Protein AF-A0A0A8K472-F1 (afdb_monomer_lite)

Radius of gyration: 15.17 Å; chains: 1; bounding box: 36×48×30 Å

Secondary structure (DSSP, 8-state):
--------------PPPHHHHHHTHHHHHHH-TTS-SS-HHHHHHHHHHGGGS-HHHHHHHHHTTSS-HHHHHHHH-----

Foldseek 3Di:
DDDDDDDDDPPPQPQDDVQLCVQQVVVCVVFPVVAPSSRSVSLVSCLVCLLVGDPSSVVSCCVRVVAPPCRSCPRNVDDDD

Sequence (81 aa):
MFGATLAAFASSAMAYSSTVQGACRNDYKRFCSAHAIDDPGLRFCMDKAGKSLSRSCVVALINSGEVTKTRATQRWGHSFE

Structure (mmCIF, N/CA/C/O backbone):
data_AF-A0A0A8K472-F1
#
_entry.id   AF-A0A0A8K472-F1
#
loop_
_atom_site.group_PDB
_atom_site.id
_atom_site.type_symbol
_atom_site.label_atom_id
_atom_site.label_alt_id
_atom_site.label_comp_id
_atom_site.label_asym_id
_atom_site.label_entity_id
_atom_site.label_seq_id
_atom_site.pdbx_PDB_ins_code
_atom_site.Cartn_x
_atom_site.Cartn_y
_atom_site.Cartn_z
_atom_site.occupancy
_atom_site.B_iso_or_equiv
_atom_site.auth_seq_id
_atom_site.auth_comp_id
_atom_site.auth_asym_id
_atom_site.auth_atom_id
_atom_site.pdbx_PDB_model_num
ATOM 1 N N . MET A 1 1 ? 24.525 35.584 -9.966 1.00 44.25 1 MET A N 1
ATOM 2 C CA . MET A 1 1 ? 24.640 34.153 -10.322 1.00 44.25 1 MET A CA 1
ATOM 3 C C . MET A 1 1 ? 23.740 33.371 -9.380 1.00 44.25 1 MET A C 1
ATOM 5 O O . MET A 1 1 ? 24.018 33.381 -8.191 1.00 44.25 1 MET A O 1
ATOM 9 N N . PHE A 1 2 ? 22.660 32.761 -9.870 1.00 50.22 2 PHE A N 1
ATOM 10 C CA . PHE A 1 2 ? 21.789 31.904 -9.056 1.00 50.22 2 PHE A CA 1
ATOM 11 C C . PHE A 1 2 ? 21.965 30.456 -9.517 1.00 50.22 2 PHE A C 1
ATOM 13 O O . PHE A 1 2 ? 21.475 30.076 -10.576 1.00 50.22 2 PHE A O 1
ATOM 20 N N . GLY A 1 3 ? 22.731 29.675 -8.753 1.00 52.91 3 GLY A N 1
ATOM 21 C CA . GLY A 1 3 ? 22.926 28.252 -9.018 1.00 52.91 3 GLY A CA 1
ATOM 22 C C . GLY A 1 3 ? 21.709 27.459 -8.553 1.00 52.91 3 GLY A C 1
ATOM 23 O O . GLY A 1 3 ? 21.456 27.380 -7.354 1.00 52.91 3 GLY A O 1
ATOM 24 N N . ALA A 1 4 ? 20.959 26.881 -9.489 1.00 58.38 4 ALA A N 1
ATOM 25 C CA . ALA A 1 4 ? 19.826 26.020 -9.173 1.00 58.38 4 ALA A CA 1
ATOM 26 C C . ALA A 1 4 ? 20.323 24.623 -8.759 1.00 58.38 4 ALA A C 1
ATOM 28 O O . ALA A 1 4 ? 20.646 23.787 -9.603 1.00 58.38 4 ALA A O 1
ATOM 29 N N . THR A 1 5 ? 20.396 24.366 -7.454 1.00 60.66 5 THR A N 1
ATOM 30 C CA . THR A 1 5 ? 20.685 23.039 -6.900 1.00 60.66 5 THR A CA 1
ATOM 31 C C . THR A 1 5 ? 19.482 22.115 -7.084 1.00 60.66 5 THR A C 1
ATOM 33 O O . THR A 1 5 ? 18.506 22.165 -6.336 1.00 60.66 5 THR A O 1
ATOM 36 N N . LEU A 1 6 ? 19.548 21.251 -8.098 1.00 59.09 6 LEU A N 1
ATOM 37 C CA . LEU A 1 6 ? 18.506 20.267 -8.379 1.00 59.09 6 LEU A CA 1
ATOM 38 C C . LEU A 1 6 ? 18.589 19.108 -7.369 1.00 59.09 6 LEU A C 1
ATOM 40 O O . LEU A 1 6 ? 19.356 18.162 -7.546 1.00 59.09 6 LEU A O 1
ATOM 44 N N . ALA A 1 7 ? 17.813 19.188 -6.287 1.00 55.19 7 ALA A N 1
ATOM 45 C CA . ALA A 1 7 ? 17.720 18.118 -5.299 1.00 55.19 7 ALA A CA 1
ATOM 46 C C . ALA A 1 7 ? 16.993 16.900 -5.898 1.00 55.19 7 ALA A C 1
ATOM 48 O O . ALA A 1 7 ? 15.768 16.889 -6.030 1.00 55.19 7 ALA A O 1
ATOM 49 N N . ALA A 1 8 ? 17.751 15.868 -6.270 1.00 52.53 8 ALA A N 1
ATOM 50 C CA . ALA A 1 8 ? 17.191 14.609 -6.739 1.00 52.53 8 ALA A CA 1
ATOM 51 C C . ALA A 1 8 ? 16.538 13.856 -5.567 1.00 52.53 8 ALA A C 1
ATOM 53 O O . ALA A 1 8 ? 17.224 13.303 -4.707 1.00 52.53 8 ALA A O 1
ATOM 54 N N . PHE A 1 9 ? 15.205 13.818 -5.540 1.00 51.34 9 PHE A N 1
ATOM 55 C CA . PHE A 1 9 ? 14.461 12.971 -4.612 1.00 51.34 9 PHE A CA 1
ATOM 56 C C . PHE A 1 9 ? 14.675 11.503 -4.991 1.00 51.34 9 PHE A C 1
ATOM 58 O O . PHE A 1 9 ? 14.040 10.982 -5.908 1.00 51.34 9 PHE A O 1
ATOM 65 N N . ALA A 1 10 ? 15.587 10.836 -4.284 1.00 46.44 10 ALA A N 1
ATOM 66 C CA . ALA A 1 10 ? 15.788 9.403 -4.411 1.00 46.44 10 ALA A CA 1
ATOM 67 C C . ALA A 1 10 ? 14.541 8.668 -3.896 1.00 46.44 10 ALA A C 1
ATOM 69 O O . ALA A 1 10 ? 14.370 8.468 -2.693 1.00 46.44 10 ALA A O 1
ATOM 70 N N . SER A 1 11 ? 13.665 8.265 -4.817 1.00 48.47 11 SER A N 1
ATOM 71 C CA . SER A 1 11 ? 12.572 7.339 -4.533 1.00 48.47 11 SER A CA 1
ATOM 72 C C . SER A 1 11 ? 13.170 5.989 -4.152 1.00 48.47 11 SER A C 1
ATOM 74 O O . SER A 1 11 ? 13.513 5.192 -5.025 1.00 48.47 11 SER A O 1
ATOM 76 N N . SER A 1 12 ? 13.325 5.733 -2.852 1.00 45.25 12 SER A N 1
ATOM 77 C CA . SER A 1 12 ? 13.772 4.440 -2.345 1.00 45.25 12 SER A CA 1
ATOM 78 C C . SER A 1 12 ? 12.757 3.368 -2.742 1.00 45.25 12 SER A C 1
ATOM 80 O O . SER A 1 12 ? 11.667 3.258 -2.176 1.00 45.25 12 SER A O 1
ATOM 82 N N . ALA A 1 13 ? 13.119 2.586 -3.760 1.00 51.56 13 ALA A N 1
ATOM 83 C CA . ALA A 1 13 ? 12.355 1.453 -4.264 1.00 51.56 13 ALA A CA 1
ATOM 84 C C . ALA A 1 13 ? 12.408 0.294 -3.254 1.00 51.56 13 ALA A C 1
ATOM 86 O O . ALA A 1 13 ? 13.060 -0.725 -3.466 1.00 51.56 13 ALA A O 1
ATOM 87 N N . MET A 1 14 ? 11.738 0.481 -2.119 1.00 58.59 14 MET A N 1
ATOM 88 C CA . MET A 1 14 ? 11.540 -0.546 -1.105 1.00 58.59 14 MET A CA 1
ATOM 89 C C . MET A 1 14 ? 10.558 -1.574 -1.675 1.00 58.59 14 MET A C 1
ATOM 91 O O . MET A 1 14 ? 9.345 -1.347 -1.678 1.00 58.59 14 MET A O 1
ATOM 95 N N . ALA A 1 15 ? 11.082 -2.672 -2.219 1.00 68.25 15 ALA A N 1
ATOM 96 C CA . ALA A 1 15 ? 10.268 -3.805 -2.640 1.00 68.25 15 ALA A CA 1
ATOM 97 C C . ALA A 1 15 ? 9.480 -4.351 -1.439 1.00 68.25 15 ALA A C 1
ATOM 99 O O . ALA A 1 15 ? 9.983 -4.382 -0.313 1.00 68.25 15 ALA A O 1
ATOM 100 N N . TYR A 1 16 ? 8.240 -4.779 -1.674 1.00 77.50 16 TYR A N 1
ATOM 101 C CA . TYR A 1 16 ? 7.407 -5.324 -0.608 1.00 77.50 16 TYR A CA 1
ATOM 102 C C . TYR A 1 16 ? 8.037 -6.581 -0.006 1.00 77.50 16 TYR A C 1
ATOM 104 O O . TYR A 1 16 ? 8.444 -7.482 -0.738 1.00 77.50 16 TYR A O 1
ATOM 112 N N . SER A 1 17 ? 8.047 -6.680 1.327 1.00 80.62 17 SER A N 1
ATOM 113 C CA . SER A 1 17 ? 8.472 -7.897 2.031 1.00 80.62 17 SER A CA 1
ATOM 114 C C . SER A 1 17 ? 7.671 -9.120 1.566 1.00 80.62 17 SER A C 1
ATOM 116 O O . SER A 1 17 ? 6.464 -9.020 1.330 1.00 80.62 17 SER A O 1
ATOM 118 N N . SER A 1 18 ? 8.311 -10.289 1.474 1.00 81.62 18 SER A N 1
ATOM 119 C CA . SER A 1 18 ? 7.714 -11.536 0.962 1.00 81.62 18 SER A CA 1
ATOM 120 C C . SER A 1 18 ? 6.398 -11.924 1.655 1.00 81.62 18 SER A C 1
ATOM 122 O O . SER A 1 18 ? 5.484 -12.439 1.009 1.00 81.62 18 SER A O 1
ATOM 124 N N . THR A 1 19 ? 6.239 -11.594 2.941 1.00 83.50 19 THR A N 1
ATOM 125 C CA . THR A 1 19 ? 4.978 -11.740 3.690 1.00 83.50 19 THR A CA 1
ATOM 126 C C . THR A 1 19 ? 3.835 -10.925 3.073 1.00 83.50 19 THR A C 1
ATOM 128 O O . THR A 1 19 ? 2.723 -11.430 2.914 1.00 83.50 19 THR A O 1
ATOM 131 N N . VAL A 1 20 ? 4.105 -9.675 2.681 1.00 85.25 20 VAL A N 1
ATOM 132 C CA . VAL A 1 20 ? 3.146 -8.792 1.997 1.00 85.25 20 VAL A CA 1
ATOM 133 C C . VAL A 1 20 ? 2.875 -9.306 0.590 1.00 85.25 20 VAL A C 1
ATOM 135 O O . VAL A 1 20 ? 1.714 -9.411 0.205 1.00 85.25 20 VAL A O 1
ATOM 138 N N . GLN A 1 21 ? 3.919 -9.697 -0.150 1.00 83.81 21 GLN A N 1
ATOM 139 C CA . GLN A 1 21 ? 3.777 -10.281 -1.489 1.00 83.81 21 GLN A CA 1
ATOM 140 C C . GLN A 1 21 ? 2.851 -11.510 -1.472 1.00 83.81 21 GLN A C 1
ATOM 142 O O . GLN A 1 21 ? 1.994 -11.658 -2.343 1.00 83.81 21 GLN A O 1
ATOM 147 N N . GLY A 1 22 ? 2.982 -12.371 -0.456 1.00 85.75 22 GLY A N 1
ATOM 148 C CA . GLY A 1 22 ? 2.125 -13.536 -0.240 1.00 85.75 22 GLY A CA 1
ATOM 149 C C . GLY A 1 22 ? 0.682 -13.170 0.118 1.00 85.75 22 GLY A C 1
ATOM 150 O O . GLY A 1 22 ? -0.245 -13.653 -0.535 1.00 85.75 22 GLY A O 1
ATOM 151 N N . ALA A 1 23 ? 0.485 -12.301 1.115 1.00 89.31 23 ALA A N 1
ATOM 152 C CA . ALA A 1 23 ? -0.840 -11.897 1.596 1.00 89.31 23 ALA A CA 1
ATOM 153 C C . ALA A 1 23 ? -1.640 -11.100 0.551 1.00 89.31 23 ALA A C 1
ATOM 155 O O . ALA A 1 23 ? -2.818 -11.371 0.329 1.00 89.31 23 ALA A O 1
ATOM 156 N N . CYS A 1 24 ? -0.988 -10.158 -0.131 1.00 89.88 24 CYS A N 1
ATOM 157 C CA . CYS A 1 24 ? -1.581 -9.319 -1.168 1.00 89.88 24 CYS A CA 1
ATOM 158 C C . CYS A 1 24 ? -1.607 -9.982 -2.552 1.00 89.88 24 CYS A C 1
ATOM 160 O O . CYS A 1 24 ? -2.067 -9.356 -3.501 1.00 89.88 24 CYS A O 1
ATOM 162 N N . ARG A 1 25 ? -1.145 -11.233 -2.722 1.00 88.69 25 ARG A N 1
ATOM 163 C CA . ARG A 1 25 ? -1.004 -11.872 -4.049 1.00 88.69 25 ARG A CA 1
ATOM 164 C C . ARG A 1 25 ? -2.299 -11.889 -4.866 1.00 88.69 25 ARG A C 1
ATOM 166 O O . ARG A 1 25 ? -2.253 -11.803 -6.092 1.00 88.69 25 ARG A O 1
ATOM 173 N N . ASN A 1 26 ? -3.447 -12.028 -4.205 1.00 89.62 26 ASN A N 1
ATOM 174 C CA . ASN A 1 26 ? -4.749 -12.032 -4.869 1.00 89.62 26 ASN A CA 1
ATOM 175 C C . ASN A 1 26 ? -5.177 -10.619 -5.298 1.00 89.62 26 ASN A C 1
ATOM 177 O O . ASN A 1 26 ? -5.596 -10.424 -6.436 1.00 89.62 26 ASN A O 1
ATOM 181 N N . ASP A 1 27 ? -5.018 -9.631 -4.417 1.00 90.56 27 ASP A N 1
ATOM 182 C CA . ASP A 1 27 ? -5.312 -8.224 -4.705 1.00 90.56 27 ASP A CA 1
ATOM 183 C C . ASP A 1 27 ? -4.369 -7.662 -5.778 1.00 90.56 27 ASP A C 1
ATOM 185 O O . ASP A 1 27 ? -4.822 -7.018 -6.722 1.00 90.56 27 ASP A O 1
ATOM 189 N N . TYR A 1 28 ? -3.078 -8.003 -5.708 1.00 87.31 28 TYR A N 1
ATOM 190 C CA . TYR A 1 28 ? -2.085 -7.773 -6.757 1.00 87.31 28 TYR A CA 1
ATOM 191 C C . TYR A 1 28 ? -2.607 -8.264 -8.110 1.00 87.31 28 TYR A C 1
ATOM 193 O O . TYR A 1 28 ? -2.726 -7.478 -9.044 1.00 87.31 28 TYR A O 1
ATOM 201 N N . LYS A 1 29 ? -2.996 -9.544 -8.213 1.00 88.50 29 LYS A N 1
ATOM 202 C CA . LYS A 1 29 ? -3.469 -10.134 -9.478 1.00 88.50 29 LYS A CA 1
ATOM 203 C C . LYS A 1 29 ? -4.783 -9.529 -9.984 1.00 88.50 29 LYS A C 1
ATOM 205 O O . LYS A 1 29 ? -5.062 -9.646 -11.173 1.00 88.50 29 LYS A O 1
ATOM 210 N N . ARG A 1 30 ? -5.581 -8.907 -9.111 1.00 90.69 30 ARG A N 1
ATOM 211 C CA . ARG A 1 30 ? -6.860 -8.268 -9.460 1.00 90.69 30 ARG A CA 1
ATOM 212 C C . ARG A 1 30 ? -6.722 -6.810 -9.888 1.00 90.69 30 ARG A C 1
ATOM 214 O O . ARG A 1 30 ? -7.372 -6.413 -10.847 1.00 90.69 30 ARG A O 1
ATOM 221 N N . PHE A 1 31 ? -5.918 -6.024 -9.177 1.00 90.06 31 PHE A N 1
ATOM 222 C CA . PHE A 1 31 ? -5.854 -4.568 -9.355 1.00 90.06 31 PHE A CA 1
ATOM 223 C C . PHE A 1 31 ? -4.563 -4.089 -10.024 1.00 90.06 31 PHE A C 1
ATOM 225 O O . PHE A 1 31 ? -4.565 -3.045 -10.667 1.00 90.06 31 PHE A O 1
ATOM 232 N N . CYS A 1 32 ? -3.469 -4.840 -9.873 1.00 88.88 32 CYS A N 1
ATOM 233 C CA . CYS A 1 32 ? -2.112 -4.423 -10.230 1.00 88.88 32 CYS A CA 1
ATOM 234 C C . CYS A 1 32 ? -1.326 -5.535 -10.936 1.00 88.88 32 CYS A C 1
ATOM 236 O O . CYS A 1 32 ? -0.110 -5.621 -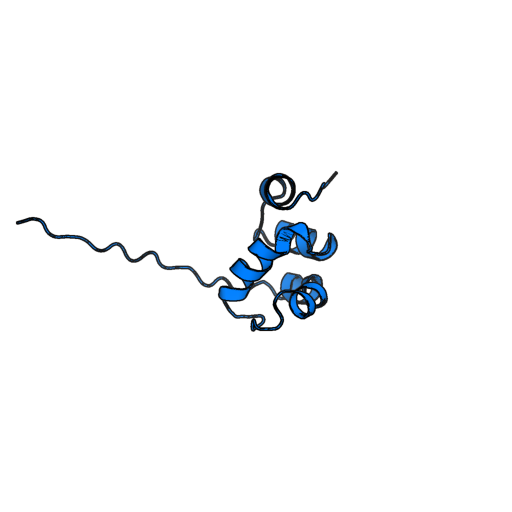10.796 1.00 88.88 32 CYS A O 1
ATOM 238 N N . SER A 1 33 ? -2.006 -6.388 -11.709 1.00 88.12 33 SER A N 1
ATOM 239 C CA . SER A 1 33 ? -1.390 -7.513 -12.426 1.00 88.12 33 SER A CA 1
ATOM 240 C C . SER A 1 33 ? -0.302 -7.083 -13.416 1.00 88.12 33 SER A C 1
ATOM 242 O O . SER A 1 33 ? 0.586 -7.880 -13.707 1.00 88.12 33 SER A O 1
ATOM 244 N N . ALA A 1 34 ? -0.342 -5.824 -13.863 1.00 84.56 34 ALA A N 1
ATOM 245 C CA . ALA A 1 34 ? 0.684 -5.177 -14.677 1.00 84.56 34 ALA A CA 1
ATOM 246 C C . ALA A 1 34 ? 2.057 -5.010 -13.979 1.00 84.56 34 ALA A C 1
ATOM 248 O O . ALA A 1 34 ? 3.040 -4.878 -14.693 1.00 84.56 34 ALA A O 1
ATOM 249 N N . HIS A 1 35 ? 2.109 -5.071 -12.637 1.00 83.00 35 HIS A N 1
ATOM 250 C CA . HIS A 1 35 ? 3.247 -4.874 -11.713 1.00 83.00 35 HIS A CA 1
ATOM 251 C C . HIS A 1 35 ? 4.670 -4.696 -12.299 1.00 83.00 35 HIS A C 1
ATOM 253 O O . HIS A 1 35 ? 4.966 -3.693 -12.934 1.00 83.00 35 HIS A O 1
ATOM 259 N N . ALA A 1 36 ? 5.655 -5.567 -12.037 1.00 77.69 36 ALA A N 1
ATOM 260 C CA . ALA A 1 36 ? 5.682 -6.857 -11.324 1.00 77.69 36 ALA A CA 1
ATOM 261 C C . ALA A 1 36 ? 5.501 -6.784 -9.778 1.00 77.69 36 ALA A C 1
ATOM 263 O O . ALA A 1 36 ? 5.082 -5.764 -9.240 1.00 77.69 36 ALA A O 1
ATOM 264 N N . ILE A 1 37 ? 5.798 -7.871 -9.042 1.00 71.38 37 ILE A N 1
ATOM 265 C CA . ILE A 1 37 ? 5.725 -7.907 -7.562 1.00 71.38 37 ILE A CA 1
ATOM 266 C C . ILE A 1 37 ? 6.846 -7.084 -6.899 1.00 71.38 37 ILE A C 1
ATOM 268 O O . ILE A 1 37 ? 6.595 -6.396 -5.910 1.00 71.38 37 ILE A O 1
ATOM 272 N N . ASP A 1 38 ? 8.050 -7.103 -7.470 1.00 70.56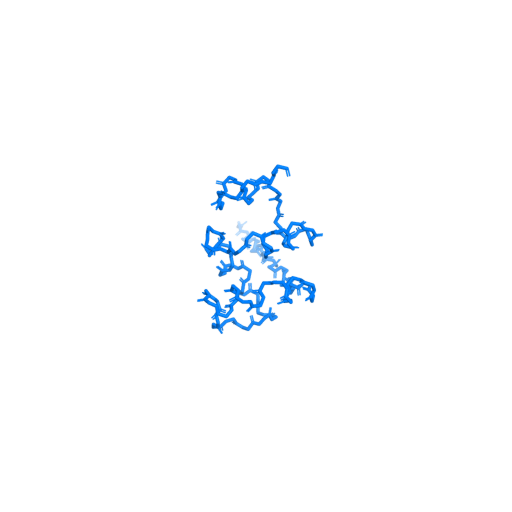 38 ASP A N 1
ATOM 273 C CA . ASP A 1 38 ? 9.200 -6.307 -7.012 1.00 70.56 38 ASP A CA 1
ATOM 274 C C . ASP A 1 38 ? 9.279 -4.923 -7.692 1.00 70.56 38 ASP A C 1
ATOM 276 O O . ASP A 1 38 ? 10.242 -4.182 -7.503 1.00 70.56 38 ASP A O 1
ATOM 280 N N . ASP A 1 39 ? 8.268 -4.556 -8.488 1.00 72.19 39 ASP A N 1
ATOM 281 C CA . ASP A 1 39 ? 8.225 -3.274 -9.192 1.00 72.19 39 ASP A CA 1
ATOM 282 C C . ASP A 1 39 ? 7.839 -2.120 -8.244 1.00 72.19 39 ASP A C 1
ATOM 284 O O . ASP A 1 39 ? 6.826 -2.207 -7.539 1.00 72.19 39 ASP A O 1
ATOM 288 N N . PRO A 1 40 ? 8.576 -0.992 -8.230 1.00 72.50 40 PR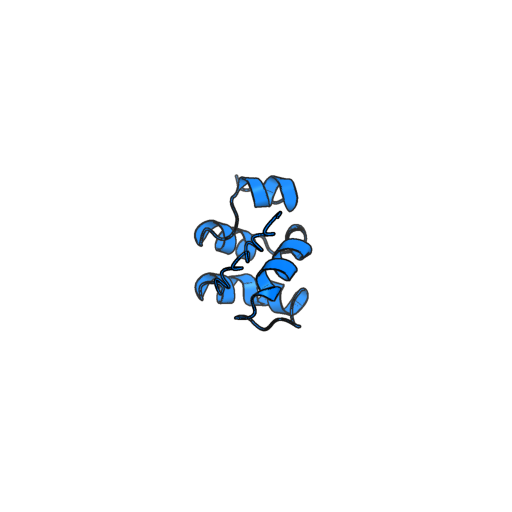O A N 1
ATOM 289 C CA . PRO A 1 40 ? 8.246 0.150 -7.375 1.00 72.50 40 PRO A CA 1
ATOM 290 C C . PRO A 1 40 ? 6.881 0.782 -7.700 1.00 72.50 40 PRO A C 1
ATOM 292 O O . PRO A 1 40 ? 6.241 1.350 -6.808 1.00 72.50 40 PRO A O 1
ATOM 295 N N . GLY A 1 41 ? 6.397 0.656 -8.940 1.00 77.94 41 GLY A N 1
ATOM 296 C CA . GLY A 1 41 ? 5.062 1.083 -9.355 1.00 77.94 41 GLY A CA 1
ATOM 297 C C . GLY A 1 41 ? 3.937 0.295 -8.680 1.00 77.94 41 GLY A C 1
ATOM 298 O O . GLY A 1 41 ? 2.852 0.852 -8.475 1.00 77.94 41 GLY A O 1
ATOM 299 N N . LEU A 1 42 ? 4.196 -0.933 -8.206 1.00 82.94 42 LEU A N 1
ATOM 300 C CA . LEU A 1 42 ? 3.211 -1.701 -7.447 1.00 82.94 42 LEU A CA 1
ATOM 301 C C . LEU A 1 42 ? 2.751 -0.956 -6.191 1.00 82.94 42 LEU A C 1
ATOM 303 O O . LEU A 1 42 ? 1.558 -0.956 -5.892 1.00 82.94 42 LEU A O 1
ATOM 307 N N . ARG A 1 43 ? 3.661 -0.285 -5.470 1.00 83.00 43 ARG A N 1
ATOM 308 C CA . ARG A 1 43 ? 3.319 0.472 -4.250 1.00 83.00 43 ARG A CA 1
ATOM 309 C C . ARG A 1 43 ? 2.276 1.549 -4.537 1.00 83.00 43 ARG A C 1
ATOM 311 O O . ARG A 1 43 ? 1.324 1.727 -3.782 1.00 83.00 43 ARG A O 1
ATOM 318 N N . PHE A 1 44 ? 2.439 2.248 -5.659 1.00 85.19 44 PHE A N 1
ATOM 319 C CA . PHE A 1 44 ? 1.523 3.292 -6.111 1.00 85.19 44 PHE A CA 1
ATOM 320 C C . PHE A 1 44 ? 0.197 2.719 -6.625 1.00 85.19 44 PHE A C 1
ATOM 322 O O . PHE A 1 44 ? -0.870 3.267 -6.338 1.00 85.19 44 PHE A O 1
ATOM 329 N N . CYS A 1 45 ? 0.245 1.594 -7.341 1.00 88.69 45 CYS A N 1
ATOM 330 C CA . CYS A 1 45 ? -0.953 0.904 -7.803 1.00 88.69 45 CYS A CA 1
ATOM 331 C C . CYS A 1 45 ? -1.787 0.362 -6.626 1.00 88.69 45 CYS A C 1
ATOM 333 O O . CYS A 1 45 ? -2.983 0.644 -6.548 1.00 88.69 45 CYS A O 1
ATOM 335 N N . MET A 1 46 ? -1.157 -0.309 -5.654 1.00 87.81 46 MET A N 1
ATOM 336 C CA . MET A 1 46 ? -1.789 -0.733 -4.397 1.00 87.81 46 MET A CA 1
ATOM 337 C C . MET A 1 46 ? -2.335 0.464 -3.610 1.00 87.81 46 MET A C 1
ATOM 339 O O . MET A 1 46 ? -3.430 0.374 -3.065 1.00 87.81 46 MET A O 1
ATOM 343 N N . ASP A 1 47 ? -1.647 1.614 -3.598 1.00 87.31 47 ASP A N 1
ATOM 344 C CA . ASP A 1 47 ? -2.156 2.816 -2.925 1.00 87.31 47 ASP A CA 1
ATOM 345 C C . ASP A 1 47 ? -3.434 3.382 -3.550 1.00 87.31 47 ASP A C 1
ATOM 347 O O . ASP A 1 47 ? -4.344 3.800 -2.829 1.00 87.31 47 ASP A O 1
ATOM 351 N N . LYS A 1 48 ? -3.525 3.370 -4.884 1.00 89.31 48 LYS A N 1
ATOM 352 C CA . LYS A 1 48 ? -4.752 3.725 -5.610 1.00 89.31 48 LYS A CA 1
ATOM 353 C C . LYS A 1 48 ? -5.854 2.689 -5.403 1.00 89.31 48 LYS A C 1
ATOM 355 O O . LYS A 1 48 ? -7.004 3.062 -5.184 1.00 89.31 48 LYS A O 1
ATOM 360 N N . ALA A 1 49 ? -5.501 1.406 -5.433 1.00 91.12 49 ALA A N 1
ATOM 361 C CA . ALA A 1 49 ? -6.416 0.292 -5.214 1.00 91.12 49 ALA A CA 1
ATOM 362 C C . ALA A 1 49 ? -6.833 0.115 -3.743 1.00 91.12 49 ALA A C 1
ATOM 364 O O . ALA A 1 49 ? -7.727 -0.680 -3.476 1.00 91.12 49 ALA A O 1
ATOM 365 N N . GLY A 1 50 ? -6.235 0.853 -2.799 1.00 89.69 50 GLY A N 1
ATOM 366 C CA . GLY A 1 50 ? -6.351 0.666 -1.349 1.00 89.69 50 GLY A CA 1
ATOM 367 C C . GLY A 1 50 ? -7.764 0.435 -0.809 1.00 89.69 50 GLY A C 1
ATOM 368 O O . GLY A 1 50 ? -7.982 -0.451 0.015 1.00 89.69 50 GLY A O 1
ATOM 369 N N . LYS A 1 51 ? -8.743 1.192 -1.322 1.00 91.00 51 LYS A N 1
ATOM 370 C CA . LYS A 1 51 ? -10.173 1.066 -0.969 1.00 91.00 51 LYS A CA 1
ATOM 371 C C . LYS A 1 51 ? -10.784 -0.293 -1.335 1.00 91.00 51 LYS A C 1
ATOM 373 O O . LYS A 1 51 ? -11.735 -0.725 -0.698 1.00 91.00 51 LYS A O 1
ATOM 378 N N . SER A 1 52 ? -10.230 -0.949 -2.348 1.00 91.44 52 SER A N 1
ATOM 379 C CA . SER A 1 52 ? -10.676 -2.230 -2.902 1.00 91.44 52 SER A CA 1
ATOM 380 C C . SER A 1 52 ? -9.796 -3.413 -2.478 1.00 91.44 52 SER A C 1
ATOM 382 O O . SER A 1 52 ? -10.150 -4.554 -2.774 1.00 91.44 52 SER A O 1
ATOM 384 N N . LEU A 1 53 ? -8.659 -3.169 -1.809 1.00 91.00 53 LEU A N 1
ATOM 385 C CA . LEU A 1 53 ? -7.796 -4.231 -1.281 1.00 91.00 53 LEU A CA 1
ATOM 386 C C . LEU A 1 53 ? -8.516 -5.026 -0.188 1.00 91.00 53 LEU A C 1
ATOM 388 O O . LEU A 1 53 ? -9.255 -4.473 0.623 1.00 91.00 53 LEU A O 1
ATOM 392 N N . SER A 1 54 ? -8.236 -6.322 -0.113 1.00 91.69 54 SER A N 1
ATOM 393 C CA . SER A 1 54 ? -8.713 -7.198 0.956 1.00 91.69 54 SER A CA 1
ATOM 394 C C . SER A 1 54 ? -8.140 -6.783 2.319 1.00 91.69 54 SER A C 1
ATOM 396 O O . SER A 1 54 ? -6.954 -6.460 2.432 1.00 91.69 54 SER A O 1
ATOM 398 N N . ARG A 1 55 ? -8.945 -6.865 3.392 1.00 90.31 55 ARG A N 1
ATOM 399 C CA . ARG A 1 55 ? -8.528 -6.493 4.765 1.00 90.31 55 ARG A CA 1
ATOM 400 C C . ARG A 1 55 ? -7.242 -7.210 5.204 1.00 90.31 55 ARG A C 1
ATOM 402 O O . ARG A 1 55 ? -6.405 -6.606 5.862 1.00 90.31 55 ARG A O 1
ATOM 409 N N . SER A 1 56 ? -7.050 -8.464 4.791 1.00 90.38 56 SER A N 1
ATOM 410 C CA . SER A 1 56 ? -5.832 -9.260 5.016 1.00 90.38 56 SER A CA 1
ATOM 411 C C . SER A 1 56 ? -4.573 -8.650 4.385 1.00 90.38 56 SER A C 1
ATOM 413 O O . SER A 1 56 ? -3.542 -8.566 5.050 1.00 90.38 56 SER A O 1
ATOM 415 N N . CYS A 1 57 ? -4.656 -8.174 3.139 1.00 92.06 57 CYS A N 1
ATOM 416 C CA . CYS A 1 57 ? -3.565 -7.459 2.477 1.00 92.06 57 CYS A CA 1
ATOM 417 C C . CYS A 1 57 ? -3.243 -6.147 3.210 1.00 92.06 57 CYS A C 1
ATOM 419 O O . CYS A 1 57 ? -2.080 -5.865 3.498 1.00 92.06 57 CYS A O 1
ATOM 421 N N . VAL A 1 58 ? -4.264 -5.379 3.605 1.00 92.00 58 VAL A N 1
ATOM 422 C CA . VAL A 1 58 ? -4.053 -4.118 4.334 1.00 92.00 58 VAL A CA 1
ATOM 423 C C . VAL A 1 58 ? -3.449 -4.350 5.726 1.00 92.00 58 VAL A C 1
ATOM 425 O O . VAL A 1 58 ? -2.540 -3.623 6.114 1.00 92.00 58 VAL A O 1
ATOM 428 N N . VAL A 1 59 ? -3.854 -5.401 6.449 1.00 91.56 59 VAL A N 1
ATOM 429 C CA . VAL A 1 59 ? -3.201 -5.808 7.710 1.00 91.56 59 VAL A CA 1
ATOM 430 C C . VAL A 1 59 ? -1.734 -6.192 7.484 1.00 91.56 59 VAL A C 1
ATOM 432 O O . VAL A 1 59 ? -0.882 -5.792 8.274 1.00 91.56 59 VAL A O 1
ATOM 435 N N . ALA A 1 60 ? -1.402 -6.905 6.403 1.00 91.81 60 ALA A N 1
ATOM 436 C CA . ALA A 1 60 ? -0.010 -7.229 6.081 1.00 91.81 60 ALA A CA 1
ATOM 437 C C . ALA A 1 60 ? 0.825 -5.971 5.767 1.00 91.81 60 ALA A C 1
ATOM 439 O O . ALA A 1 60 ? 1.957 -5.850 6.240 1.00 91.81 60 ALA A O 1
ATOM 440 N N . LEU A 1 61 ? 0.258 -5.005 5.036 1.00 89.44 61 LEU A N 1
ATOM 441 C CA . LEU A 1 61 ? 0.867 -3.694 4.766 1.00 89.44 61 LEU A CA 1
ATOM 442 C C . LEU A 1 61 ? 1.075 -2.866 6.046 1.00 89.44 61 LEU A C 1
ATOM 444 O O . LEU A 1 61 ? 2.059 -2.140 6.158 1.00 89.44 61 LEU A O 1
ATOM 448 N N . ILE A 1 62 ? 0.187 -3.003 7.033 1.00 90.94 62 ILE A N 1
ATOM 449 C CA . ILE A 1 62 ? 0.333 -2.366 8.348 1.00 90.94 62 ILE A CA 1
ATOM 450 C C . ILE A 1 62 ? 1.433 -3.041 9.173 1.00 90.94 62 ILE A C 1
ATOM 452 O O . ILE A 1 62 ? 2.313 -2.361 9.695 1.00 90.94 62 ILE A O 1
ATOM 456 N N . ASN A 1 63 ? 1.430 -4.373 9.249 1.00 90.69 63 ASN A N 1
ATOM 457 C CA . ASN A 1 63 ? 2.410 -5.139 10.028 1.00 90.69 63 ASN A CA 1
ATOM 458 C C . ASN A 1 63 ? 3.839 -5.050 9.465 1.00 90.69 63 ASN A C 1
ATOM 460 O O . ASN A 1 63 ? 4.800 -5.188 10.214 1.00 90.69 63 ASN A O 1
ATOM 464 N N . SER A 1 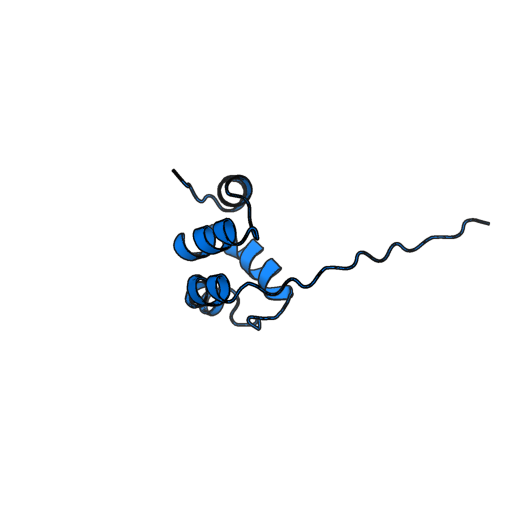64 ? 3.987 -4.810 8.161 1.00 86.88 64 SER A N 1
ATOM 465 C CA . SER A 1 64 ? 5.282 -4.572 7.504 1.00 86.88 64 SER A CA 1
ATOM 466 C C . SER A 1 64 ? 5.760 -3.116 7.570 1.00 86.88 64 SER A C 1
ATOM 468 O O . SER A 1 64 ? 6.860 -2.824 7.110 1.00 86.88 64 SER A O 1
ATOM 470 N N . GLY A 1 65 ? 4.961 -2.199 8.130 1.00 87.00 65 GLY A N 1
ATOM 471 C CA . GLY A 1 65 ? 5.296 -0.773 8.221 1.00 87.00 65 GLY A CA 1
ATOM 472 C C . GLY A 1 65 ? 5.103 0.021 6.923 1.00 87.00 65 GLY A C 1
ATOM 473 O O . GLY A 1 65 ? 5.429 1.204 6.879 1.00 87.00 65 GLY A O 1
ATOM 474 N N . GLU A 1 66 ? 4.542 -0.589 5.878 1.00 85.19 66 GLU A N 1
ATOM 475 C CA . GLU A 1 66 ? 4.353 0.039 4.565 1.00 85.19 66 GLU A CA 1
ATOM 476 C C . GLU A 1 66 ? 3.233 1.087 4.556 1.00 85.19 66 GLU A C 1
ATOM 478 O O . GLU A 1 66 ? 3.250 2.042 3.773 1.00 85.19 66 GLU A O 1
ATOM 483 N N . VAL A 1 67 ? 2.235 0.908 5.425 1.00 88.44 67 VAL A N 1
ATOM 484 C CA . VAL A 1 67 ? 1.061 1.778 5.560 1.00 88.44 67 VAL A CA 1
ATOM 485 C C . VAL A 1 67 ? 0.666 1.865 7.030 1.00 88.44 67 VAL A C 1
ATOM 487 O O . VAL A 1 67 ? 0.498 0.852 7.692 1.00 88.44 67 VAL A O 1
ATOM 490 N N . THR A 1 68 ? 0.453 3.065 7.568 1.00 90.19 68 THR A N 1
ATOM 491 C CA . THR A 1 68 ? -0.038 3.204 8.950 1.00 90.19 68 THR A CA 1
ATOM 492 C C . THR A 1 68 ? -1.531 2.871 9.053 1.00 90.19 68 THR A C 1
ATOM 494 O O . THR A 1 68 ? -2.290 3.138 8.117 1.00 90.19 68 THR A O 1
ATOM 497 N N . LYS A 1 69 ? -1.987 2.361 10.212 1.00 90.31 69 LYS A N 1
ATOM 498 C CA . LYS A 1 69 ? -3.423 2.121 10.489 1.00 90.31 69 LYS A CA 1
ATOM 499 C C . LYS A 1 69 ? -4.272 3.346 10.126 1.00 90.31 69 LYS A C 1
ATOM 501 O O . LYS A 1 69 ? -5.198 3.241 9.330 1.00 90.31 69 LYS A O 1
ATOM 506 N N . THR A 1 70 ? -3.871 4.526 10.606 1.00 91.12 70 THR A N 1
ATOM 507 C CA . THR A 1 70 ? -4.515 5.818 10.319 1.00 91.12 70 THR A CA 1
ATOM 508 C C . THR A 1 70 ? -4.659 6.090 8.822 1.00 91.12 70 THR A C 1
ATOM 510 O O . THR A 1 70 ? -5.727 6.495 8.373 1.00 91.12 70 THR A O 1
ATOM 513 N N . ARG A 1 71 ? -3.615 5.829 8.025 1.00 89.69 71 ARG A N 1
ATOM 514 C CA . ARG A 1 71 ? -3.623 6.026 6.569 1.00 89.69 71 ARG A CA 1
ATOM 515 C C . ARG A 1 71 ? -4.589 5.062 5.879 1.00 89.69 71 ARG A C 1
ATOM 517 O O . ARG A 1 71 ? -5.329 5.490 4.997 1.00 89.69 71 ARG A O 1
ATOM 524 N N . ALA A 1 72 ? -4.618 3.797 6.296 1.00 91.75 72 ALA A N 1
ATOM 525 C CA . ALA A 1 72 ? -5.555 2.805 5.776 1.00 91.75 72 ALA A CA 1
ATOM 526 C C . ALA A 1 72 ? -7.018 3.121 6.151 1.00 91.75 72 ALA A C 1
ATOM 528 O O . ALA A 1 72 ? -7.905 3.009 5.308 1.00 91.75 72 ALA A O 1
ATOM 529 N N . THR A 1 73 ? -7.288 3.608 7.362 1.00 91.81 73 THR A N 1
ATOM 530 C CA . THR A 1 73 ? -8.641 4.032 7.754 1.00 91.81 73 THR A CA 1
ATOM 531 C C . THR A 1 73 ? -9.066 5.314 7.036 1.00 91.81 73 THR A C 1
ATOM 533 O O . THR A 1 73 ? -10.104 5.329 6.382 1.00 91.81 73 THR A O 1
ATOM 536 N N . GLN A 1 74 ? -8.253 6.375 7.061 1.00 91.38 74 GLN A N 1
ATOM 537 C CA . GLN A 1 74 ? -8.624 7.679 6.492 1.00 91.38 74 GLN A CA 1
ATOM 538 C C . GLN A 1 74 ? -8.660 7.700 4.959 1.00 91.38 74 GLN A C 1
ATOM 540 O O . GLN A 1 74 ? -9.567 8.289 4.375 1.00 91.38 74 GLN A O 1
ATOM 545 N N . ARG A 1 75 ? -7.675 7.091 4.280 1.00 90.19 75 ARG A N 1
ATOM 546 C CA . ARG A 1 75 ? -7.590 7.137 2.807 1.00 90.19 75 ARG A CA 1
ATOM 547 C C . ARG A 1 75 ? -8.299 5.970 2.136 1.00 90.19 75 ARG A C 1
ATOM 549 O O . ARG A 1 75 ? -8.824 6.142 1.034 1.00 90.19 75 ARG A O 1
ATOM 556 N N . TRP A 1 76 ? -8.282 4.794 2.762 1.00 92.56 76 TRP A N 1
ATOM 557 C CA . TRP A 1 76 ? -8.812 3.568 2.167 1.00 92.56 76 TRP A CA 1
ATOM 558 C C . TRP A 1 76 ? -10.126 3.088 2.804 1.00 92.56 76 TRP A C 1
ATOM 560 O O . TRP A 1 76 ? -10.757 2.201 2.247 1.00 92.56 76 TRP A O 1
ATOM 570 N N . GLY A 1 77 ? -10.581 3.684 3.912 1.00 90.31 77 GLY A N 1
ATOM 571 C CA . GLY A 1 77 ? -11.856 3.334 4.551 1.00 90.31 77 GLY A CA 1
ATOM 572 C C . GLY A 1 77 ? -11.836 2.024 5.345 1.00 90.31 77 GLY A C 1
ATOM 573 O O . GLY A 1 77 ? -12.897 1.525 5.707 1.00 90.31 7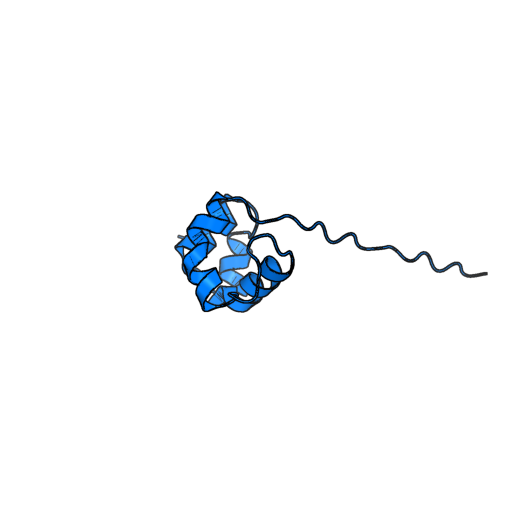7 GLY A O 1
ATOM 574 N N . HIS A 1 78 ? -10.660 1.448 5.618 1.00 87.69 78 HIS A N 1
ATOM 575 C CA . HIS A 1 78 ? -10.563 0.195 6.373 1.00 87.69 78 HIS A CA 1
ATOM 576 C C . HIS A 1 78 ? -10.559 0.441 7.883 1.00 87.69 78 HIS A C 1
ATOM 578 O O . HIS A 1 78 ? -9.631 1.054 8.417 1.00 87.69 78 HIS A O 1
ATOM 584 N N . SER A 1 79 ? -11.559 -0.091 8.583 1.00 83.00 79 SER A N 1
ATOM 585 C CA . SER A 1 79 ? -11.612 -0.085 10.048 1.00 83.00 79 SER A CA 1
ATOM 586 C C . SER A 1 79 ? -10.794 -1.237 10.641 1.00 83.00 79 SER A C 1
ATOM 588 O O . SER A 1 79 ? -11.011 -2.414 10.326 1.00 83.00 79 SER A O 1
ATOM 59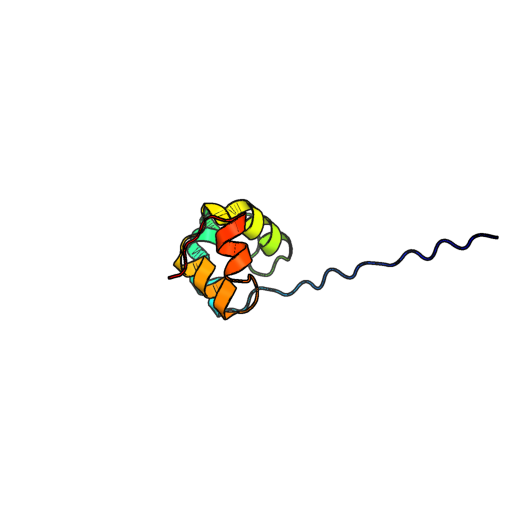0 N N . PHE A 1 80 ? -9.861 -0.889 11.527 1.00 77.12 80 PHE A N 1
ATOM 591 C CA . PHE A 1 80 ? -9.075 -1.816 12.344 1.00 77.12 80 PHE A CA 1
ATOM 592 C C . PHE A 1 80 ? -9.386 -1.534 13.808 1.00 77.12 80 PHE A C 1
ATOM 594 O O . PHE A 1 80 ? -8.715 -0.713 14.434 1.00 77.12 80 PHE A O 1
ATOM 601 N N . GLU A 1 81 ? -10.444 -2.183 14.283 1.00 67.50 81 GLU A N 1
ATOM 602 C CA . GLU A 1 81 ? -10.763 -2.342 15.706 1.00 67.50 81 GLU A CA 1
ATOM 603 C C . GLU A 1 81 ? -9.645 -3.119 16.427 1.00 67.50 81 GLU A C 1
ATOM 605 O O . GLU A 1 81 ? -9.063 -4.030 15.784 1.00 67.50 81 GLU A O 1
#

pLDDT: mean 80.42, std 14.16, range [44.25, 92.56]

Organism: NCBI:txid1384459